Protein AF-A0A2D7JSC1-F1 (afdb_monomer_lite)

Radius of gyration: 19.08 Å; chains: 1; bounding box: 51×21×46 Å

Foldseek 3Di:
DALLVLLVLLLVLVVVVVVLVVVLVVLLVVLLVVLVVCCVPPNNVVSVVSNVVSVVVSVVVCVVVVVVSLVSNQVSCVNNVHDSPDDDDPVVNVVSVVVNVD

Sequence (102 aa):
MTKKDGARRILDAQASLERMKQRAIVAGVVGLILAIAITVLTRWQFGLAAALIFGLLMQFSLERMGTSIRSSQLQGLKALGWKEDTVFDDERLERLNNLLDL

Structure (mmCIF, N/CA/C/O backbone):
data_AF-A0A2D7JSC1-F1
#
_entry.id   AF-A0A2D7JSC1-F1
#
loop_
_atom_site.group_PDB
_atom_site.id
_atom_site.type_symbol
_atom_site.label_atom_id
_atom_site.label_alt_id
_atom_site.label_comp_id
_atom_site.label_asym_id
_atom_site.label_entity_id
_atom_site.label_seq_id
_atom_site.pdbx_PDB_ins_code
_atom_site.Cartn_x
_atom_site.Cartn_y
_atom_site.Cartn_z
_atom_site.occupancy
_atom_site.B_iso_or_equiv
_atom_site.auth_seq_id
_atom_site.auth_comp_id
_atom_site.auth_asym_id
_atom_site.auth_atom_id
_atom_site.pdbx_PDB_model_num
ATOM 1 N N . MET A 1 1 ? -25.597 11.873 18.259 1.00 47.22 1 MET A N 1
ATOM 2 C CA . MET A 1 1 ? -25.011 10.692 17.587 1.00 47.22 1 MET A CA 1
ATOM 3 C C . MET A 1 1 ? -25.514 9.469 18.319 1.00 47.22 1 MET A C 1
ATOM 5 O O . MET A 1 1 ? -25.352 9.414 19.533 1.00 47.22 1 MET A O 1
ATOM 9 N N . THR A 1 2 ? -26.212 8.566 17.636 1.00 62.53 2 THR A N 1
ATOM 10 C CA . THR A 1 2 ? -26.752 7.361 18.282 1.00 62.53 2 THR A CA 1
ATOM 11 C C . THR A 1 2 ? -25.649 6.302 18.372 1.00 62.53 2 THR A C 1
ATOM 13 O O . THR A 1 2 ? -24.713 6.308 17.570 1.00 62.53 2 THR A O 1
ATOM 16 N N . LYS A 1 3 ? -25.744 5.378 19.335 1.00 57.94 3 LYS A N 1
ATOM 17 C CA . LYS A 1 3 ? -24.777 4.274 19.471 1.00 57.94 3 LYS A CA 1
ATOM 18 C C . LYS A 1 3 ? -24.688 3.415 18.194 1.00 57.94 3 LYS A C 1
ATOM 20 O O . LYS A 1 3 ? -23.611 2.907 17.894 1.00 57.94 3 LYS A O 1
ATOM 25 N N . LYS A 1 4 ? -25.772 3.335 17.404 1.00 61.31 4 LYS A N 1
ATOM 26 C CA . LYS A 1 4 ? -25.812 2.636 16.107 1.00 61.31 4 LYS A CA 1
ATOM 27 C C . LYS A 1 4 ? -24.975 3.342 15.027 1.00 61.31 4 LYS A C 1
ATOM 29 O O . LYS A 1 4 ? -24.296 2.671 14.257 1.00 61.31 4 LYS A O 1
ATOM 34 N N . ASP A 1 5 ? -24.929 4.678 15.010 1.00 58.44 5 ASP A N 1
ATOM 35 C CA . ASP A 1 5 ? -24.087 5.435 14.060 1.00 58.44 5 ASP A CA 1
ATOM 36 C C . ASP A 1 5 ? -22.591 5.291 14.365 1.00 58.44 5 ASP A C 1
ATOM 38 O O . ASP A 1 5 ? -21.763 5.237 13.455 1.00 58.44 5 ASP A O 1
ATOM 42 N N . GLY A 1 6 ? -22.237 5.228 15.654 1.00 59.91 6 GLY A N 1
ATOM 43 C CA . GLY A 1 6 ? -20.866 4.961 16.095 1.00 59.91 6 GLY A CA 1
ATOM 44 C C . GLY A 1 6 ? -20.399 3.566 15.679 1.00 59.91 6 GLY A C 1
ATOM 45 O O . GLY A 1 6 ? -19.296 3.423 15.157 1.00 59.91 6 GLY A O 1
ATOM 46 N N . ALA A 1 7 ? -21.273 2.566 15.833 1.00 63.44 7 ALA A N 1
ATOM 47 C CA . ALA A 1 7 ? -21.032 1.191 15.407 1.00 63.44 7 ALA A CA 1
ATOM 48 C C . ALA A 1 7 ? -20.813 1.079 13.888 1.00 63.44 7 ALA A C 1
ATOM 50 O O . ALA A 1 7 ? -19.806 0.526 13.444 1.00 63.44 7 ALA A O 1
ATOM 51 N N . ARG A 1 8 ? -21.687 1.696 13.083 1.00 61.88 8 ARG A N 1
ATOM 52 C CA . ARG A 1 8 ? -21.582 1.678 11.614 1.00 61.88 8 ARG A CA 1
ATOM 53 C C . ARG A 1 8 ? -20.279 2.298 11.116 1.00 61.88 8 ARG A C 1
ATOM 55 O O . ARG A 1 8 ? -19.624 1.735 10.249 1.00 61.88 8 ARG A O 1
ATOM 62 N N . ARG A 1 9 ? -19.850 3.411 11.722 1.00 66.12 9 ARG A N 1
ATOM 63 C CA . ARG A 1 9 ? -18.591 4.089 11.366 1.00 66.12 9 ARG A CA 1
ATOM 64 C C . ARG A 1 9 ? -17.348 3.236 11.594 1.00 66.12 9 ARG A C 1
ATOM 66 O O . ARG A 1 9 ? -16.408 3.326 10.812 1.00 66.12 9 ARG A O 1
ATOM 73 N N . ILE A 1 10 ? -17.317 2.455 12.670 1.00 65.69 10 ILE A N 1
ATOM 74 C CA . ILE A 1 10 ? -16.177 1.583 12.980 1.00 65.69 10 ILE A CA 1
ATOM 75 C C . ILE A 1 10 ? -16.146 0.389 12.024 1.00 65.69 10 ILE A C 1
ATOM 77 O O . ILE A 1 10 ? -15.074 0.050 11.525 1.00 65.69 10 ILE A O 1
ATOM 81 N N . LEU A 1 11 ? -17.307 -0.206 11.734 1.00 65.75 11 LEU A N 1
ATOM 82 C CA . LEU A 1 11 ? -17.443 -1.284 10.751 1.00 65.75 11 LEU A CA 1
ATOM 83 C C . LEU A 1 11 ? -17.032 -0.824 9.345 1.00 65.75 11 LEU A C 1
ATOM 85 O O . LEU A 1 11 ? -16.228 -1.490 8.697 1.00 65.75 11 LEU A O 1
ATOM 89 N N . ASP A 1 12 ? -17.473 0.360 8.915 1.00 69.19 12 ASP A N 1
ATOM 90 C CA . ASP A 1 12 ? -17.045 0.949 7.641 1.00 69.19 12 ASP A CA 1
ATOM 91 C C . ASP A 1 12 ? -15.541 1.267 7.626 1.00 69.19 12 ASP A C 1
ATOM 93 O O . ASP A 1 12 ? -14.871 1.070 6.611 1.00 69.19 12 ASP A O 1
ATOM 97 N N . ALA A 1 13 ? -14.970 1.721 8.748 1.00 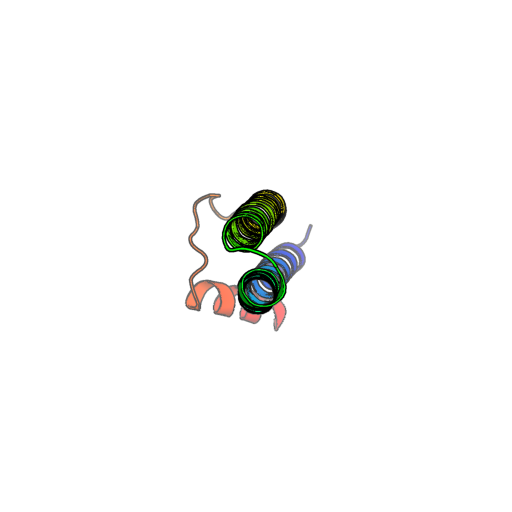67.00 13 ALA A N 1
ATOM 98 C CA . ALA A 1 13 ? -13.532 1.973 8.858 1.00 67.00 13 ALA A CA 1
ATOM 99 C C . ALA A 1 13 ? -12.702 0.677 8.770 1.00 67.00 13 ALA A C 1
ATOM 101 O O . ALA A 1 13 ? -11.649 0.676 8.133 1.00 67.00 13 ALA A O 1
ATOM 102 N N . GLN A 1 14 ? -13.181 -0.422 9.361 1.00 67.19 14 GLN A N 1
ATOM 103 C CA . GLN A 1 14 ? -12.587 -1.762 9.252 1.00 67.19 14 GLN A CA 1
ATOM 104 C C . GLN A 1 14 ? -12.680 -2.317 7.824 1.00 67.19 14 GLN A C 1
ATOM 106 O O . GLN A 1 14 ? -11.669 -2.705 7.243 1.00 67.19 14 GLN A O 1
ATOM 111 N N . ALA A 1 15 ? -13.858 -2.255 7.200 1.00 66.81 15 ALA A N 1
ATOM 112 C CA . ALA A 1 15 ? -14.029 -2.680 5.811 1.00 66.81 15 ALA A CA 1
ATOM 113 C C . ALA A 1 15 ? -13.173 -1.841 4.840 1.00 66.81 15 ALA A C 1
ATOM 115 O O . ALA A 1 15 ? -12.637 -2.351 3.851 1.00 66.81 15 ALA A O 1
ATOM 116 N N . SER A 1 16 ? -13.003 -0.546 5.128 1.00 61.72 16 SER A N 1
ATOM 117 C CA . SER A 1 16 ? -12.111 0.344 4.381 1.00 61.72 16 SER A CA 1
ATOM 118 C C . SER A 1 16 ? -10.637 -0.041 4.554 1.00 61.72 16 SER A C 1
ATOM 120 O O . SER A 1 16 ? -9.915 -0.086 3.557 1.00 61.72 16 SER A O 1
ATOM 122 N N . LEU A 1 17 ? -10.201 -0.403 5.772 1.00 66.06 17 LEU A N 1
ATOM 123 C CA . LEU A 1 17 ? -8.851 -0.921 6.050 1.00 66.06 17 LEU A CA 1
ATOM 124 C C . LEU A 1 17 ? -8.535 -2.179 5.246 1.00 66.06 17 LEU A C 1
ATOM 126 O O . LEU A 1 17 ? -7.450 -2.286 4.674 1.00 66.06 17 LEU A O 1
ATOM 130 N N . GLU A 1 18 ? -9.463 -3.130 5.212 1.00 68.75 18 GLU A N 1
ATOM 131 C CA . GLU A 1 18 ? -9.253 -4.414 4.550 1.00 68.75 18 GLU A CA 1
ATOM 132 C C . GLU A 1 18 ? -9.142 -4.250 3.029 1.00 68.75 18 GLU A C 1
ATOM 134 O O . GLU A 1 18 ? -8.164 -4.693 2.418 1.00 68.75 18 GLU A O 1
ATOM 139 N N . ARG A 1 19 ? -10.056 -3.477 2.423 1.00 71.38 19 ARG A N 1
ATOM 140 C CA . ARG A 1 19 ? -9.968 -3.100 1.001 1.00 71.38 19 ARG A CA 1
ATOM 141 C C . ARG A 1 19 ? -8.683 -2.336 0.693 1.00 71.38 19 ARG A C 1
ATOM 143 O O . ARG A 1 19 ? -8.114 -2.493 -0.388 1.00 71.38 19 ARG A O 1
ATOM 150 N N . MET A 1 20 ? -8.212 -1.511 1.626 1.00 69.00 20 MET A N 1
ATOM 151 C CA . MET A 1 20 ? -6.947 -0.797 1.490 1.00 69.00 20 MET A CA 1
ATOM 152 C C . MET A 1 20 ? -5.746 -1.731 1.502 1.00 69.00 20 MET A C 1
ATOM 154 O O . MET A 1 20 ? -4.902 -1.609 0.621 1.00 69.00 20 MET A O 1
ATOM 158 N N . LYS A 1 21 ? -5.666 -2.659 2.464 1.00 70.94 21 LYS A N 1
ATOM 159 C CA . LYS A 1 21 ? -4.588 -3.656 2.525 1.00 70.94 21 LYS A CA 1
ATOM 160 C C . LYS A 1 21 ? -4.539 -4.459 1.232 1.00 70.94 21 LYS A C 1
ATOM 162 O O . LYS A 1 21 ? -3.467 -4.625 0.661 1.00 70.94 21 LYS A O 1
ATOM 167 N N . GLN A 1 22 ? -5.697 -4.871 0.721 1.00 74.81 22 GLN A N 1
ATOM 168 C CA . GLN A 1 22 ? -5.782 -5.600 -0.538 1.00 74.81 22 GLN A CA 1
ATOM 169 C C . GLN A 1 22 ? -5.293 -4.755 -1.726 1.00 74.81 22 GLN A C 1
ATOM 171 O O . GLN A 1 22 ? -4.462 -5.215 -2.506 1.00 74.81 22 GLN A O 1
ATOM 176 N N . ARG A 1 23 ? -5.720 -3.488 -1.836 1.00 78.38 23 ARG A N 1
ATOM 177 C CA . ARG A 1 23 ? -5.222 -2.557 -2.869 1.00 78.38 23 ARG A CA 1
ATOM 178 C C . ARG A 1 23 ? -3.729 -2.269 -2.739 1.00 78.38 23 ARG A C 1
ATOM 180 O O . ARG A 1 23 ? -3.055 -2.159 -3.756 1.00 78.38 23 ARG A O 1
ATOM 187 N N . ALA A 1 24 ? -3.215 -2.169 -1.518 1.00 78.75 24 ALA A N 1
ATOM 188 C CA . ALA A 1 24 ? -1.799 -1.975 -1.251 1.00 78.75 24 ALA A CA 1
ATOM 189 C C . ALA A 1 24 ? -0.986 -3.191 -1.712 1.00 78.75 24 ALA A C 1
ATOM 191 O O . ALA A 1 24 ? 0.009 -3.019 -2.405 1.00 78.75 24 ALA A O 1
ATOM 192 N N . ILE A 1 25 ? -1.444 -4.413 -1.422 1.00 80.75 25 ILE A N 1
ATOM 193 C CA . ILE A 1 25 ? -0.813 -5.646 -1.915 1.00 80.75 25 ILE A CA 1
ATOM 194 C C . ILE A 1 25 ? -0.791 -5.658 -3.448 1.00 80.75 25 ILE A C 1
ATOM 196 O O . ILE A 1 25 ? 0.264 -5.871 -4.041 1.00 80.75 25 ILE A O 1
ATOM 200 N N . VAL A 1 26 ? -1.924 -5.362 -4.095 1.00 85.44 26 VAL A N 1
ATOM 201 C CA . VAL A 1 26 ? -2.005 -5.290 -5.564 1.00 85.44 26 VAL A CA 1
ATOM 202 C C . VAL A 1 26 ? -1.043 -4.236 -6.121 1.00 85.44 26 VAL A C 1
ATOM 204 O O . VAL A 1 26 ? -0.293 -4.524 -7.051 1.00 85.44 26 VAL A O 1
ATOM 207 N N . ALA A 1 27 ? -1.011 -3.036 -5.537 1.00 82.94 27 ALA A N 1
ATOM 208 C CA . ALA A 1 27 ? -0.106 -1.968 -5.952 1.00 82.94 27 ALA A CA 1
ATOM 209 C C . ALA A 1 27 ? 1.372 -2.347 -5.763 1.00 82.94 27 ALA A C 1
ATOM 211 O O . ALA A 1 27 ? 2.186 -2.059 -6.637 1.00 82.94 27 ALA A O 1
ATOM 212 N N . GLY A 1 28 ? 1.711 -3.038 -4.672 1.00 86.25 28 GLY A N 1
ATOM 213 C CA . GLY A 1 28 ? 3.059 -3.544 -4.415 1.00 86.25 28 GLY A CA 1
ATOM 214 C C . GLY A 1 28 ? 3.497 -4.584 -5.447 1.00 86.25 28 GLY A C 1
ATOM 215 O O . GLY A 1 28 ? 4.597 -4.486 -5.986 1.00 86.25 28 GLY A O 1
ATOM 216 N N . VAL A 1 29 ? 2.618 -5.533 -5.792 1.00 90.25 29 VAL A N 1
ATOM 217 C CA . VAL A 1 29 ? 2.887 -6.541 -6.833 1.00 90.25 29 VAL A CA 1
ATOM 218 C C . VAL A 1 29 ? 3.095 -5.877 -8.195 1.00 90.25 29 VAL A C 1
ATOM 220 O O . VAL A 1 29 ? 4.073 -6.171 -8.878 1.00 90.25 29 VAL A O 1
ATOM 223 N N . VAL A 1 30 ? 2.222 -4.943 -8.580 1.00 89.81 30 VAL A N 1
ATOM 224 C CA . VAL A 1 30 ? 2.348 -4.212 -9.852 1.00 89.81 30 VAL A CA 1
ATOM 225 C C . VAL A 1 30 ? 3.624 -3.367 -9.883 1.00 89.81 30 VAL A C 1
ATOM 227 O O . VAL A 1 30 ? 4.344 -3.389 -10.880 1.00 89.81 30 VAL A O 1
ATOM 230 N N . GLY A 1 31 ? 3.946 -2.668 -8.792 1.00 89.00 31 GLY A N 1
ATOM 231 C CA . GLY A 1 31 ? 5.174 -1.881 -8.668 1.00 89.00 31 GLY A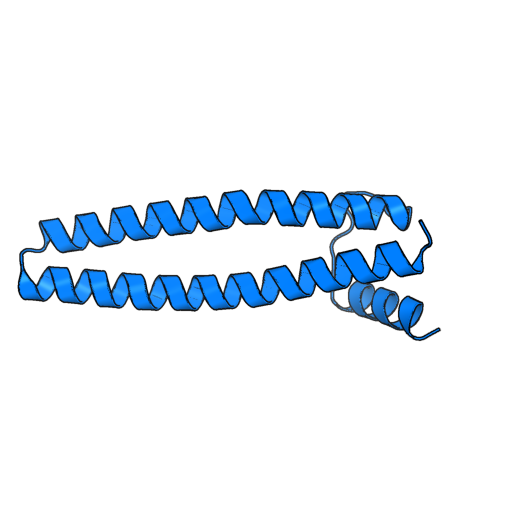 CA 1
ATOM 232 C C . GLY A 1 31 ? 6.435 -2.737 -8.804 1.00 89.00 31 GLY A C 1
ATOM 233 O O . GLY A 1 31 ? 7.371 -2.343 -9.497 1.00 89.00 31 GLY A O 1
ATOM 234 N N . LEU A 1 32 ? 6.436 -3.942 -8.225 1.00 90.31 32 LEU A N 1
ATOM 235 C CA . LEU A 1 32 ? 7.539 -4.893 -8.361 1.00 90.31 32 LEU A CA 1
ATOM 236 C C . LEU A 1 32 ? 7.688 -5.389 -9.806 1.00 90.31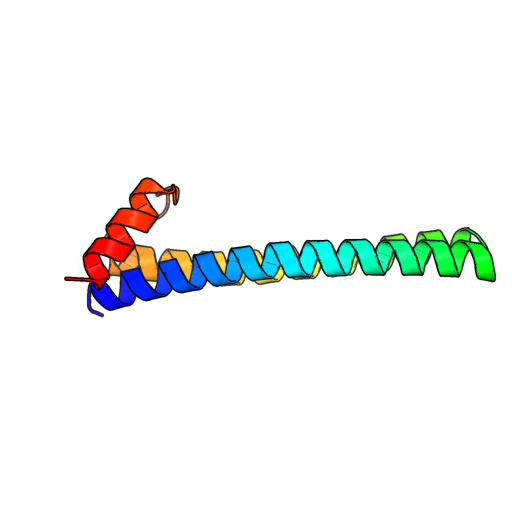 32 LEU A C 1
ATOM 238 O O . LEU A 1 32 ? 8.797 -5.393 -10.336 1.00 90.31 32 LEU A O 1
ATOM 242 N N . ILE A 1 33 ? 6.583 -5.757 -10.462 1.00 93.25 33 ILE A N 1
ATOM 243 C CA . ILE A 1 33 ? 6.591 -6.184 -11.870 1.00 93.25 33 ILE A CA 1
ATOM 244 C C . ILE A 1 33 ? 7.142 -5.068 -12.764 1.00 93.25 33 ILE A C 1
ATOM 246 O O . ILE A 1 33 ? 7.992 -5.328 -13.614 1.00 93.25 33 ILE A O 1
ATOM 250 N N . LEU A 1 34 ? 6.712 -3.822 -12.548 1.00 90.06 34 LEU A N 1
ATOM 251 C CA . LEU A 1 34 ? 7.215 -2.667 -13.291 1.00 90.06 34 LEU A CA 1
ATOM 252 C C . LEU A 1 34 ? 8.704 -2.420 -13.031 1.00 90.06 34 LEU A C 1
ATOM 254 O O . LEU A 1 34 ? 9.450 -2.189 -13.979 1.00 90.06 34 LEU A O 1
ATOM 258 N N . ALA A 1 35 ? 9.165 -2.516 -11.783 1.00 89.31 35 ALA A N 1
ATOM 259 C CA . ALA A 1 35 ? 10.581 -2.364 -11.457 1.00 89.31 35 ALA A CA 1
ATOM 260 C C . ALA A 1 35 ? 11.445 -3.440 -12.136 1.00 89.31 35 ALA A C 1
ATOM 262 O O . ALA A 1 35 ? 12.509 -3.132 -12.682 1.00 89.31 35 ALA A O 1
ATOM 263 N N . ILE A 1 36 ? 10.970 -4.689 -12.170 1.00 89.69 36 ILE A N 1
ATOM 264 C CA . ILE A 1 36 ? 11.631 -5.788 -12.886 1.00 89.69 36 ILE A CA 1
ATOM 265 C C . ILE A 1 36 ? 11.633 -5.515 -14.394 1.00 89.69 36 ILE A C 1
ATOM 267 O O . ILE A 1 36 ? 12.683 -5.609 -15.025 1.00 89.69 36 ILE A O 1
ATOM 271 N N . ALA A 1 37 ? 10.501 -5.109 -14.972 1.00 91.75 37 ALA A N 1
ATOM 272 C CA . ALA A 1 37 ? 10.413 -4.779 -16.393 1.00 91.75 37 ALA A CA 1
ATOM 273 C C . ALA A 1 37 ? 11.390 -3.655 -16.780 1.00 91.75 37 ALA A C 1
ATOM 275 O O . ALA A 1 37 ? 12.124 -3.785 -17.756 1.00 91.75 37 ALA A O 1
ATOM 276 N N . ILE A 1 38 ? 11.475 -2.588 -15.978 1.00 90.12 38 ILE A N 1
ATOM 277 C CA . ILE A 1 38 ? 12.422 -1.484 -16.191 1.00 90.12 38 ILE A CA 1
ATOM 278 C C . ILE A 1 38 ? 13.867 -1.985 -16.082 1.00 90.12 38 ILE A C 1
ATOM 280 O O . ILE A 1 38 ? 14.692 -1.640 -16.928 1.00 90.12 38 ILE A O 1
ATOM 284 N N . THR A 1 39 ? 14.171 -2.826 -15.087 1.00 91.62 39 THR A N 1
ATOM 285 C CA . THR A 1 39 ? 15.495 -3.449 -14.907 1.00 91.62 39 THR A CA 1
ATOM 286 C C . THR A 1 39 ? 15.925 -4.212 -16.158 1.00 91.62 39 THR A C 1
ATOM 288 O O . THR A 1 39 ? 17.062 -4.055 -16.598 1.00 91.62 39 THR A O 1
ATOM 291 N N . VAL A 1 40 ? 15.014 -5.006 -16.733 1.00 90.44 40 VAL A N 1
ATOM 292 C CA . VAL A 1 40 ? 15.267 -5.833 -17.922 1.00 90.44 40 VAL A CA 1
ATOM 293 C C . VAL A 1 40 ? 15.395 -4.986 -19.193 1.00 90.44 40 VAL A C 1
ATOM 295 O O . VAL A 1 40 ? 16.262 -5.267 -20.014 1.00 90.44 40 VAL A O 1
ATOM 298 N N . LEU A 1 41 ? 14.560 -3.954 -19.370 1.00 91.88 41 LEU A N 1
ATOM 299 C CA . LEU A 1 41 ? 14.533 -3.145 -20.598 1.00 91.88 41 LEU A CA 1
ATOM 300 C C . LEU A 1 41 ? 15.606 -2.049 -20.658 1.00 91.88 41 LEU A C 1
ATOM 302 O O . LEU A 1 41 ? 15.938 -1.586 -21.747 1.00 91.88 41 LEU A O 1
ATOM 306 N N . THR A 1 42 ? 16.103 -1.578 -19.513 1.00 88.38 42 THR A N 1
ATOM 307 C CA . THR A 1 42 ? 17.030 -0.437 -19.454 1.00 88.38 42 THR A CA 1
ATOM 308 C C . THR A 1 42 ? 18.355 -0.822 -18.795 1.00 88.38 42 THR A C 1
ATOM 310 O O . THR A 1 42 ? 19.203 -1.465 -19.407 1.00 88.38 42 THR A O 1
ATOM 313 N N . ARG A 1 43 ? 18.564 -0.409 -17.544 1.00 88.31 43 ARG A N 1
ATOM 314 C CA . ARG A 1 43 ? 19.704 -0.754 -16.693 1.00 88.31 43 ARG A CA 1
ATOM 315 C C . ARG A 1 43 ? 19.204 -0.968 -15.273 1.00 88.31 43 ARG A C 1
ATOM 317 O O . ARG A 1 43 ? 18.243 -0.333 -14.839 1.00 88.31 43 ARG A O 1
ATOM 324 N N . TRP A 1 44 ? 19.935 -1.773 -14.509 1.00 87.00 44 TRP A N 1
ATOM 325 C CA . TRP A 1 44 ? 19.599 -2.086 -13.117 1.00 87.00 44 TRP A CA 1
ATOM 326 C C . TRP A 1 44 ? 19.447 -0.850 -12.212 1.00 87.00 44 TRP A C 1
ATOM 328 O O . TRP A 1 44 ? 18.622 -0.854 -11.305 1.00 87.00 44 TRP A O 1
ATOM 338 N N . GLN A 1 45 ? 20.170 0.235 -12.506 1.00 91.75 45 GLN A N 1
ATOM 339 C CA . GLN A 1 45 ? 20.080 1.513 -11.787 1.00 91.75 45 GLN A CA 1
ATOM 340 C C . GLN A 1 45 ? 18.673 2.129 -11.863 1.00 91.75 45 GLN A C 1
ATOM 342 O O . GLN A 1 45 ? 18.160 2.620 -10.860 1.00 91.75 45 GLN A O 1
ATOM 347 N N . PHE A 1 46 ? 18.029 2.072 -13.033 1.00 87.56 46 PHE A N 1
ATOM 348 C CA . PHE A 1 46 ? 16.680 2.613 -13.228 1.00 87.56 46 PHE A CA 1
ATOM 349 C C . PHE A 1 46 ? 15.614 1.727 -12.589 1.00 87.56 46 PHE A C 1
ATOM 351 O O . PHE A 1 46 ? 14.650 2.238 -12.026 1.00 87.56 46 PHE A O 1
ATOM 358 N N . GLY A 1 47 ? 15.812 0.408 -12.617 1.00 86.94 47 GLY A N 1
ATOM 359 C CA . GLY A 1 47 ? 14.954 -0.539 -11.912 1.00 86.94 47 GLY A CA 1
ATOM 360 C C . GLY A 1 47 ? 14.985 -0.353 -10.397 1.00 86.94 47 GLY A C 1
ATOM 361 O O . GLY A 1 47 ? 13.935 -0.297 -9.757 1.00 86.94 47 GLY A O 1
ATOM 362 N N . LEU A 1 48 ? 16.183 -0.167 -9.834 1.00 89.56 48 LEU A N 1
ATOM 363 C CA . LEU A 1 48 ? 16.360 0.137 -8.416 1.00 89.56 48 LEU A CA 1
ATOM 364 C C . LEU A 1 48 ? 15.731 1.486 -8.044 1.00 89.56 48 LEU A C 1
ATOM 366 O O . LEU A 1 48 ? 15.016 1.572 -7.049 1.00 89.56 48 LEU A O 1
ATOM 370 N N . ALA A 1 49 ? 15.944 2.526 -8.857 1.00 91.12 49 ALA A N 1
ATOM 371 C CA . ALA A 1 49 ? 15.323 3.831 -8.642 1.00 91.12 49 ALA A CA 1
ATOM 372 C C . ALA A 1 49 ? 13.788 3.747 -8.677 1.00 91.12 49 ALA A C 1
ATOM 374 O O . ALA A 1 49 ? 13.122 4.303 -7.805 1.00 91.12 49 ALA A O 1
ATOM 375 N N . ALA A 1 50 ? 13.223 3.007 -9.636 1.00 89.00 50 ALA A N 1
ATOM 376 C CA . ALA A 1 50 ? 11.785 2.782 -9.724 1.00 89.00 50 ALA A CA 1
ATOM 377 C C . ALA A 1 50 ? 11.255 2.044 -8.487 1.00 89.00 50 ALA A C 1
ATOM 379 O O . ALA A 1 50 ? 10.283 2.498 -7.888 1.00 89.00 50 ALA A O 1
ATOM 380 N N . ALA A 1 51 ? 11.915 0.965 -8.057 1.00 88.69 51 ALA A N 1
ATOM 381 C CA . ALA A 1 51 ? 11.530 0.223 -6.858 1.00 88.69 51 ALA A CA 1
ATOM 382 C C . ALA A 1 51 ?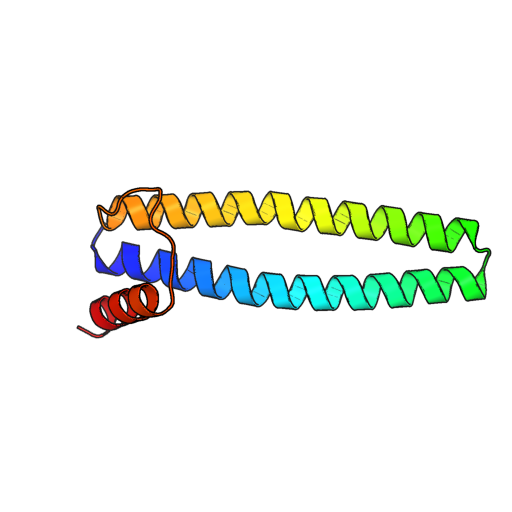 11.535 1.111 -5.602 1.00 88.69 51 ALA A C 1
ATOM 384 O O . ALA A 1 51 ? 10.583 1.079 -4.823 1.00 88.69 51 ALA A O 1
ATOM 385 N N . LEU A 1 52 ? 12.569 1.943 -5.433 1.00 90.75 52 LEU A N 1
ATOM 386 C CA . LEU A 1 52 ? 12.678 2.871 -4.306 1.00 90.75 52 LEU A CA 1
ATOM 387 C C . LEU A 1 52 ? 11.571 3.929 -4.326 1.00 90.75 52 LEU A C 1
ATOM 389 O O . LEU A 1 52 ? 10.932 4.157 -3.302 1.00 90.75 52 LEU A O 1
ATOM 393 N N . ILE A 1 53 ? 11.302 4.545 -5.480 1.00 91.00 53 ILE A N 1
ATOM 394 C CA . ILE A 1 53 ? 10.250 5.562 -5.612 1.00 91.00 53 ILE A CA 1
ATOM 395 C C . ILE A 1 53 ? 8.868 4.947 -5.365 1.00 91.00 53 ILE A C 1
ATOM 397 O O . ILE A 1 53 ? 8.084 5.498 -4.593 1.00 91.00 53 ILE A O 1
ATOM 401 N N . PHE A 1 54 ? 8.568 3.795 -5.972 1.00 88.69 54 PHE A N 1
ATOM 402 C CA . PHE A 1 54 ? 7.296 3.101 -5.759 1.00 88.69 54 PHE A CA 1
ATOM 403 C C . PHE A 1 54 ? 7.116 2.675 -4.302 1.00 88.69 54 PHE A C 1
ATOM 405 O O . PHE A 1 54 ? 6.042 2.886 -3.739 1.00 88.69 54 PHE A O 1
ATOM 412 N N . GLY A 1 55 ? 8.164 2.133 -3.675 1.00 87.94 55 GLY A N 1
ATOM 413 C CA . GLY A 1 55 ? 8.150 1.776 -2.259 1.00 87.94 55 GLY A CA 1
ATOM 414 C C . GLY A 1 55 ? 7.866 2.983 -1.365 1.00 87.94 55 GLY A C 1
ATOM 415 O O . GLY A 1 55 ? 7.003 2.910 -0.493 1.00 87.94 55 GLY A O 1
ATOM 416 N N . LEU A 1 56 ? 8.514 4.120 -1.633 1.00 89.38 56 LEU A N 1
ATOM 417 C CA . LEU A 1 56 ? 8.320 5.351 -0.867 1.00 89.38 56 LEU A CA 1
ATOM 418 C C . LEU A 1 56 ? 6.890 5.895 -1.004 1.00 89.38 56 LEU A C 1
ATOM 420 O O . LEU A 1 56 ? 6.258 6.255 -0.011 1.00 89.38 56 LEU A O 1
ATOM 424 N N . LEU A 1 57 ? 6.352 5.918 -2.227 1.00 86.62 57 LEU A N 1
ATOM 425 C CA . LEU A 1 57 ? 4.974 6.348 -2.487 1.00 86.62 57 LEU A CA 1
ATOM 426 C C . LEU A 1 57 ? 3.956 5.428 -1.806 1.00 86.62 57 LEU A C 1
ATOM 428 O O . LEU A 1 57 ? 2.957 5.900 -1.260 1.00 86.62 57 LEU A O 1
ATOM 432 N N . MET A 1 58 ? 4.221 4.123 -1.807 1.00 83.19 58 MET A N 1
ATOM 433 C CA . MET A 1 58 ? 3.385 3.138 -1.134 1.00 83.19 58 MET A CA 1
ATOM 434 C C . MET A 1 58 ? 3.408 3.330 0.384 1.00 83.19 58 MET A C 1
ATOM 436 O O . MET A 1 58 ? 2.341 3.384 0.997 1.00 83.19 58 MET A O 1
ATOM 440 N N . GLN A 1 59 ? 4.590 3.506 0.982 1.00 82.44 59 GLN A N 1
ATOM 441 C CA . GLN A 1 59 ? 4.733 3.793 2.409 1.00 82.44 59 GLN A CA 1
ATOM 442 C C . GLN A 1 59 ? 3.985 5.074 2.794 1.00 82.44 59 GLN A C 1
ATOM 444 O O . GLN A 1 59 ? 3.163 5.054 3.708 1.00 82.44 59 GLN A O 1
ATOM 449 N N . PHE A 1 60 ? 4.189 6.159 2.046 1.00 81.69 60 PHE A N 1
ATOM 450 C CA . PHE A 1 60 ? 3.500 7.426 2.278 1.00 81.69 60 PHE A CA 1
ATOM 451 C C . PHE A 1 60 ? 1.973 7.289 2.183 1.00 81.69 60 PHE A C 1
ATOM 453 O O . PHE A 1 60 ? 1.242 7.823 3.019 1.00 81.69 60 PHE A O 1
ATOM 460 N N . SER A 1 61 ? 1.468 6.554 1.187 1.00 79.94 61 SER A N 1
ATOM 461 C CA . SER A 1 61 ? 0.030 6.310 1.043 1.00 79.94 61 SER A CA 1
ATOM 462 C C . SER A 1 61 ? -0.531 5.516 2.222 1.00 79.94 61 SER A C 1
ATOM 464 O O . SER A 1 61 ? -1.610 5.845 2.717 1.00 79.94 61 SER A O 1
ATOM 466 N N . LEU A 1 62 ? 0.190 4.487 2.678 1.00 75.94 62 LEU A N 1
ATOM 467 C CA . LEU A 1 62 ? -0.210 3.657 3.814 1.00 75.94 62 LEU A CA 1
ATOM 468 C C . LEU A 1 62 ? -0.223 4.453 5.119 1.00 75.94 62 LEU A C 1
ATOM 470 O O . LEU A 1 62 ? -1.211 4.392 5.849 1.00 75.94 62 LEU A O 1
ATOM 474 N N . GLU A 1 63 ? 0.819 5.240 5.383 1.00 77.06 63 GLU A N 1
ATOM 475 C CA . GLU A 1 63 ? 0.891 6.102 6.564 1.00 77.06 63 GLU A CA 1
ATOM 476 C C . GLU A 1 63 ? -0.235 7.136 6.551 1.00 77.06 63 GLU A C 1
ATOM 478 O O . GLU A 1 63 ? -1.022 7.204 7.494 1.00 77.06 63 GLU A O 1
ATOM 483 N N . ARG A 1 64 ? -0.395 7.885 5.453 1.00 74.50 64 ARG A N 1
ATOM 484 C CA . ARG A 1 64 ? -1.400 8.953 5.354 1.00 74.50 64 ARG A CA 1
ATOM 485 C C . ARG A 1 64 ? -2.825 8.432 5.529 1.00 74.50 64 ARG A C 1
ATOM 487 O O . ARG A 1 64 ? -3.657 9.079 6.168 1.00 74.50 64 ARG A O 1
ATOM 494 N N . MET A 1 65 ? -3.122 7.276 4.952 1.00 65.38 65 MET A N 1
ATOM 495 C CA . MET A 1 65 ? -4.443 6.674 5.069 1.00 65.38 65 MET A CA 1
ATOM 496 C C . MET A 1 65 ? -4.663 6.015 6.438 1.00 65.38 65 MET A C 1
ATOM 498 O O . MET A 1 65 ? -5.757 6.134 6.990 1.00 65.38 65 MET A O 1
ATOM 502 N N . GLY A 1 66 ? -3.631 5.409 7.035 1.00 68.12 66 GLY A N 1
ATOM 503 C CA . GLY A 1 66 ? -3.680 4.886 8.402 1.00 68.12 66 GLY A CA 1
ATOM 504 C C . GLY A 1 66 ? -4.075 5.962 9.416 1.00 68.12 66 GLY A C 1
ATOM 505 O O . GLY A 1 66 ? -4.939 5.733 10.263 1.00 68.12 66 GLY A O 1
ATOM 506 N N . THR A 1 67 ? -3.546 7.178 9.270 1.00 66.75 67 THR A N 1
ATOM 507 C CA . THR A 1 67 ? -3.908 8.323 10.120 1.00 66.75 67 THR A CA 1
ATOM 508 C C . THR A 1 67 ? -5.376 8.739 9.954 1.00 66.75 67 THR A C 1
ATOM 510 O O . THR A 1 67 ? -6.048 9.066 10.935 1.00 66.75 67 THR A O 1
ATOM 513 N N . SER A 1 68 ? -5.914 8.683 8.729 1.00 59.59 68 SER A N 1
ATOM 514 C CA . SER A 1 68 ? -7.322 9.006 8.435 1.00 59.59 68 SER A CA 1
ATOM 515 C C . SER A 1 68 ? -8.294 7.982 9.031 1.00 59.59 68 SER A C 1
ATOM 517 O O . SER A 1 68 ? -9.318 8.342 9.623 1.00 59.59 68 SER A O 1
ATOM 519 N N . ILE A 1 69 ? -7.946 6.702 8.938 1.00 62.66 69 ILE A N 1
ATOM 520 C CA . ILE A 1 69 ? -8.746 5.611 9.489 1.00 62.66 69 ILE A CA 1
ATOM 521 C C . ILE A 1 69 ? -8.706 5.647 11.015 1.00 62.66 69 ILE A C 1
ATOM 523 O O . ILE A 1 69 ? -9.754 5.535 11.646 1.00 62.66 69 ILE A O 1
ATOM 527 N N . ARG A 1 70 ? -7.536 5.884 11.618 1.00 64.62 70 ARG A N 1
ATOM 528 C CA . ARG A 1 70 ? -7.402 6.014 13.075 1.00 64.62 70 ARG A CA 1
ATOM 529 C C . ARG A 1 70 ? -8.258 7.153 13.626 1.00 64.62 70 ARG A C 1
ATOM 531 O O . ARG A 1 70 ? -8.935 6.979 14.634 1.00 64.62 70 ARG A O 1
ATOM 538 N N . SER A 1 71 ? -8.293 8.289 12.928 1.00 62.94 71 SER A N 1
ATOM 539 C CA . SER A 1 71 ? -9.182 9.412 13.260 1.00 62.94 71 SER A CA 1
ATOM 540 C C . SER A 1 71 ? -10.668 9.027 13.182 1.00 62.94 71 SER A C 1
ATOM 542 O O . SER A 1 71 ? -11.459 9.395 14.053 1.00 62.94 71 SER A O 1
ATOM 544 N N . SER A 1 72 ? -11.049 8.233 12.179 1.00 59.34 72 SER A N 1
ATOM 545 C CA . SER A 1 72 ? -12.425 7.745 12.015 1.00 59.34 72 SER A CA 1
ATOM 546 C C . SER A 1 72 ? -12.817 6.726 13.095 1.00 59.34 72 SER A C 1
ATOM 548 O O . SER A 1 72 ? -13.920 6.798 13.639 1.00 59.34 72 SER A O 1
ATOM 550 N N . GLN A 1 73 ? -11.900 5.826 13.466 1.00 63.91 73 GLN A N 1
ATOM 551 C CA . GLN A 1 73 ? -12.081 4.864 14.556 1.00 63.91 73 GLN A CA 1
ATOM 552 C C . GLN A 1 73 ? -12.213 5.560 15.913 1.00 63.91 73 GLN A C 1
ATOM 554 O O . GLN A 1 73 ? -13.143 5.250 16.651 1.00 63.91 73 GLN A O 1
ATOM 559 N N . LEU A 1 74 ? -11.358 6.545 16.215 1.00 65.19 74 LEU A N 1
ATOM 560 C CA . LEU A 1 74 ? -11.430 7.347 17.446 1.00 65.19 74 LEU A CA 1
ATOM 561 C C . LEU A 1 74 ? -12.772 8.079 17.584 1.00 65.19 74 LEU A C 1
ATOM 563 O O . LEU A 1 74 ? -13.359 8.111 18.665 1.00 65.19 74 LEU A O 1
ATOM 567 N N . GLN A 1 75 ? -13.309 8.622 16.488 1.00 63.06 75 GLN A N 1
ATOM 568 C CA . GLN A 1 75 ? -14.635 9.248 16.495 1.00 63.06 75 GLN A CA 1
ATOM 569 C C . GLN A 1 75 ? -15.766 8.240 16.740 1.00 63.06 75 GLN A C 1
ATOM 571 O O . GLN A 1 75 ? -16.715 8.554 17.462 1.00 63.06 75 GLN A O 1
ATOM 576 N N . GLY A 1 76 ? -15.672 7.033 16.174 1.00 59.59 76 GLY A N 1
ATOM 577 C CA . GLY A 1 76 ? -16.619 5.949 16.444 1.00 59.59 76 GLY A CA 1
ATOM 578 C C . GLY A 1 76 ? -16.561 5.472 17.899 1.00 59.59 76 GLY A C 1
ATOM 579 O O . GLY A 1 76 ? -17.592 5.360 18.559 1.00 59.59 76 GLY A O 1
ATOM 580 N N . LEU A 1 77 ? -15.348 5.287 18.424 1.00 65.81 77 LEU A N 1
ATOM 581 C CA . LEU A 1 77 ? -15.046 4.933 19.814 1.00 65.81 77 LEU A CA 1
ATOM 582 C C . LEU A 1 77 ? -15.647 5.924 20.807 1.00 65.81 77 LEU A C 1
ATOM 584 O O . LEU A 1 77 ? -16.364 5.538 21.733 1.00 65.81 77 LEU A O 1
ATOM 588 N N . LYS A 1 78 ? -15.434 7.216 20.549 1.00 64.75 78 LYS A N 1
ATOM 589 C CA . LYS A 1 78 ? -15.988 8.312 21.344 1.00 64.75 78 LYS A CA 1
ATOM 590 C C . LYS A 1 78 ? -17.519 8.333 21.316 1.00 64.75 78 LYS A C 1
ATOM 592 O O . LYS A 1 78 ? -18.138 8.613 22.337 1.00 64.75 78 LYS A O 1
ATOM 597 N N . ALA A 1 79 ? -18.136 7.994 20.182 1.00 61.19 79 ALA A N 1
ATOM 598 C CA . ALA A 1 79 ? -19.593 7.898 20.060 1.00 61.19 79 ALA A CA 1
ATOM 599 C C . ALA A 1 79 ? -20.190 6.674 20.787 1.00 61.19 79 ALA A C 1
ATOM 601 O O . ALA A 1 79 ? -21.332 6.727 21.243 1.00 61.19 79 ALA A O 1
ATOM 602 N N . LEU A 1 80 ? -19.425 5.587 20.919 1.00 64.38 80 LEU A N 1
ATOM 603 C CA . LEU A 1 80 ? -19.803 4.372 21.654 1.00 64.38 80 LEU A CA 1
ATOM 604 C C . LEU A 1 80 ? -19.482 4.441 23.157 1.00 64.38 80 LEU A C 1
ATOM 606 O O . LEU A 1 80 ? -19.956 3.600 23.922 1.00 64.38 80 LEU A O 1
ATOM 610 N N . GLY A 1 81 ? -18.715 5.446 23.593 1.00 63.72 81 GLY A N 1
ATOM 611 C CA . GLY A 1 81 ? -18.243 5.578 24.974 1.00 63.72 81 GLY A CA 1
ATOM 612 C C . GLY A 1 81 ? -17.170 4.549 25.345 1.00 63.72 81 GLY A C 1
ATOM 613 O O . GLY A 1 81 ? -16.988 4.243 26.522 1.00 63.72 81 GLY A O 1
ATOM 614 N N . TRP A 1 82 ? -16.494 3.973 24.352 1.00 66.75 82 TRP A N 1
ATOM 615 C CA . TRP A 1 82 ? -15.426 2.996 24.550 1.00 66.75 82 TRP A CA 1
ATOM 616 C C . TRP A 1 82 ? -14.072 3.703 24.689 1.00 66.75 82 TRP A C 1
ATOM 618 O O . TRP A 1 82 ? -13.856 4.778 24.129 1.00 66.75 82 TRP A O 1
ATOM 628 N N . LYS A 1 83 ? -13.158 3.115 25.471 1.00 60.62 83 LYS A N 1
ATOM 629 C CA . LYS A 1 83 ? -11.812 3.671 25.690 1.00 60.62 83 LYS A CA 1
ATOM 630 C C . LYS A 1 83 ? -11.020 3.653 24.385 1.00 60.62 83 LYS A C 1
ATOM 632 O O . LYS A 1 83 ? -11.021 2.635 23.705 1.00 60.62 83 LYS A O 1
ATOM 637 N N . GLU A 1 84 ? -10.298 4.733 24.095 1.00 58.22 84 GLU A N 1
ATOM 638 C CA . GLU A 1 84 ? -9.544 4.962 22.846 1.00 58.22 84 GLU A CA 1
ATOM 639 C C . GLU A 1 84 ? -8.516 3.866 22.500 1.00 58.22 84 GLU A C 1
ATOM 641 O O . GLU A 1 84 ? -8.124 3.742 21.344 1.00 58.22 84 GLU A O 1
ATOM 646 N N . ASP A 1 85 ? -8.133 3.047 23.480 1.00 56.84 85 ASP A N 1
ATOM 647 C CA . ASP A 1 85 ? -7.176 1.941 23.356 1.00 56.84 85 ASP A CA 1
ATOM 648 C C . ASP A 1 85 ? -7.850 0.560 23.210 1.00 56.84 85 ASP A C 1
ATOM 650 O O . ASP A 1 85 ? -7.267 -0.488 23.487 1.00 56.84 85 ASP A O 1
ATOM 654 N N . THR A 1 86 ? -9.135 0.522 22.842 1.00 59.47 86 THR A N 1
ATOM 655 C CA . THR A 1 86 ? -9.800 -0.766 22.608 1.00 59.47 86 THR A CA 1
ATOM 656 C C . THR A 1 86 ? -9.328 -1.371 21.294 1.00 59.47 86 THR A C 1
ATOM 658 O O . THR A 1 86 ? -9.611 -0.873 20.209 1.00 59.47 86 THR A O 1
ATOM 661 N N . VAL A 1 87 ? -8.626 -2.496 21.413 1.00 56.72 87 VAL A N 1
ATOM 662 C CA . VAL A 1 87 ? -8.254 -3.351 20.283 1.00 56.72 87 VAL A CA 1
ATOM 663 C C . VAL A 1 87 ? -9.525 -3.856 19.599 1.00 56.72 87 VAL A C 1
ATOM 665 O O . VAL A 1 87 ? -10.410 -4.409 20.255 1.00 56.72 87 VAL A O 1
ATOM 668 N N . PHE A 1 88 ? -9.636 -3.658 18.291 1.00 58.19 88 PHE A N 1
ATOM 669 C CA . PHE A 1 88 ? -10.734 -4.213 17.508 1.00 58.19 88 PHE A CA 1
ATOM 670 C C . PHE A 1 88 ? -10.410 -5.662 17.153 1.00 58.19 88 PHE A C 1
ATOM 672 O O . PHE A 1 88 ? -9.678 -5.916 16.203 1.00 58.19 88 PHE A O 1
ATOM 679 N N . ASP A 1 89 ? -10.924 -6.571 17.973 1.00 58.09 89 ASP A N 1
ATOM 680 C CA . ASP A 1 89 ? -10.866 -8.019 17.777 1.00 58.09 89 ASP A CA 1
ATOM 681 C C . ASP A 1 89 ? -12.183 -8.521 17.160 1.00 58.09 89 ASP A C 1
ATOM 683 O O . ASP A 1 89 ? -13.203 -7.822 17.257 1.00 58.09 89 ASP A O 1
ATOM 687 N N . ASP A 1 90 ? -12.183 -9.708 16.554 1.00 57.16 90 ASP A N 1
ATOM 688 C CA . ASP A 1 90 ? -13.325 -10.24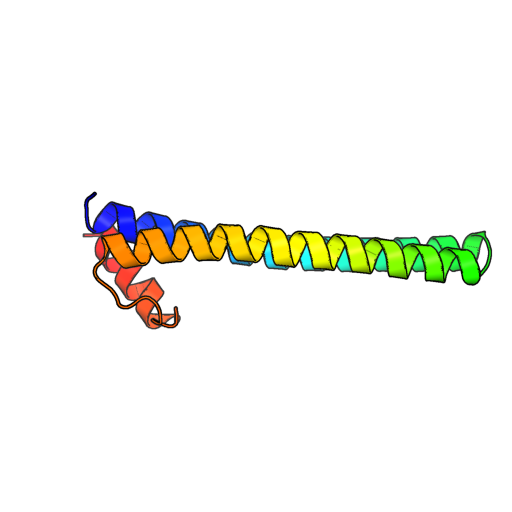2 15.793 1.00 57.16 90 ASP A CA 1
ATOM 689 C C . ASP A 1 90 ? -14.612 -10.302 16.641 1.00 57.16 90 ASP A C 1
ATOM 691 O O . ASP A 1 90 ? -15.670 -9.845 16.204 1.00 57.16 90 ASP A O 1
ATOM 695 N N . GLU A 1 91 ? -14.515 -10.692 17.918 1.00 58.62 91 GLU A N 1
ATOM 696 C CA . GLU A 1 91 ? -15.653 -10.701 18.8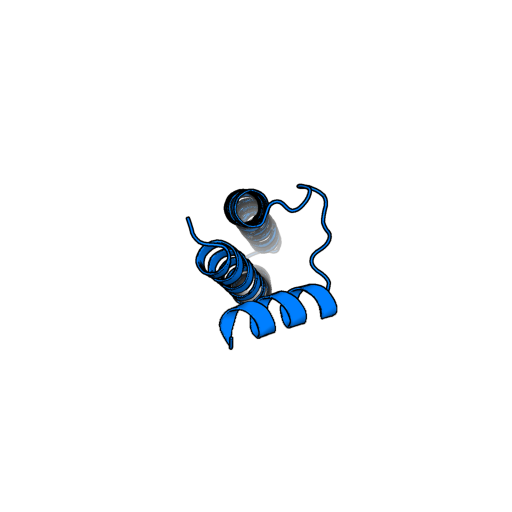58 1.00 58.62 91 GLU A CA 1
ATOM 697 C C . GLU A 1 91 ? -16.283 -9.310 19.076 1.00 58.62 91 GLU A C 1
ATOM 699 O O . GLU A 1 91 ? -17.482 -9.163 19.342 1.00 58.62 91 GLU A O 1
ATOM 704 N N . ARG A 1 92 ? -15.478 -8.243 19.004 1.00 64.12 92 ARG A N 1
ATOM 705 C CA . ARG A 1 92 ? -15.956 -6.866 19.210 1.00 64.12 92 ARG A CA 1
ATOM 706 C C . ARG A 1 92 ? -16.595 -6.303 17.952 1.00 64.12 92 ARG A C 1
ATOM 708 O O . ARG A 1 92 ? -17.527 -5.508 18.078 1.00 64.12 92 ARG A O 1
ATOM 715 N N . LEU A 1 93 ? -16.132 -6.726 16.776 1.00 64.44 93 LEU A N 1
ATOM 716 C CA . LEU A 1 93 ? -16.798 -6.445 15.504 1.00 64.44 93 LEU A CA 1
ATOM 717 C C . LEU A 1 93 ? -18.150 -7.144 15.433 1.00 64.44 93 LEU A C 1
ATOM 719 O O . LEU A 1 93 ? -19.134 -6.523 15.039 1.00 64.44 93 LEU A O 1
ATOM 723 N N . GLU A 1 94 ? -18.224 -8.380 15.916 1.00 62.72 94 GLU A N 1
ATOM 724 C CA . GLU A 1 94 ? -19.461 -9.151 15.972 1.00 62.72 94 GLU A CA 1
ATOM 725 C C . GLU A 1 94 ? -20.477 -8.540 16.952 1.00 62.72 94 GLU A C 1
ATOM 727 O O . GLU A 1 94 ? -21.657 -8.397 16.625 1.00 62.72 94 GLU A O 1
ATOM 732 N N . ARG A 1 95 ? -20.036 -8.052 18.122 1.00 64.94 95 ARG A N 1
ATOM 733 C CA . ARG A 1 95 ? -20.898 -7.248 19.016 1.00 64.94 95 ARG A CA 1
ATOM 734 C C . ARG A 1 95 ? -21.383 -5.955 18.371 1.00 64.94 95 ARG A C 1
ATOM 736 O O . ARG A 1 95 ? -22.518 -5.549 18.610 1.00 64.94 95 ARG A O 1
ATOM 743 N N . LEU A 1 96 ? -20.533 -5.291 17.592 1.00 65.06 96 LEU A N 1
ATOM 744 C CA . LEU A 1 96 ? -20.906 -4.078 16.870 1.00 65.06 96 LEU A CA 1
ATOM 745 C C . LEU A 1 96 ? -21.969 -4.356 15.806 1.00 65.06 96 LEU A C 1
ATOM 747 O O . LEU A 1 96 ? -22.888 -3.556 15.647 1.00 65.06 96 LEU A O 1
ATOM 751 N N . ASN A 1 97 ? -21.847 -5.491 15.119 1.00 62.59 97 ASN A N 1
ATOM 752 C CA . ASN A 1 97 ? -22.796 -5.940 14.110 1.00 62.59 97 ASN A CA 1
ATOM 753 C C . ASN A 1 97 ? -24.146 -6.302 14.753 1.00 62.59 97 ASN A C 1
ATOM 755 O O . ASN A 1 97 ? -25.184 -5.807 14.328 1.00 62.59 97 ASN A O 1
ATOM 759 N N . ASN A 1 98 ? -24.125 -7.028 15.877 1.00 66.38 98 ASN A N 1
ATOM 760 C CA . ASN A 1 98 ? -25.322 -7.339 16.669 1.00 66.38 98 ASN A CA 1
ATOM 761 C C . ASN A 1 98 ? -26.035 -6.086 17.218 1.00 66.38 98 ASN A C 1
ATOM 763 O O . ASN A 1 98 ? -27.256 -6.068 17.330 1.00 66.38 98 ASN A O 1
ATOM 767 N N . LEU A 1 99 ? -25.302 -5.013 17.545 1.00 64.38 99 LEU A N 1
ATOM 768 C CA . LEU A 1 99 ? -25.895 -3.726 17.950 1.00 64.38 99 LEU A CA 1
ATOM 769 C C . LEU A 1 99 ? -26.614 -2.993 16.804 1.00 64.38 99 LEU A C 1
ATOM 771 O O . LEU A 1 99 ? -27.377 -2.059 17.064 1.00 64.38 99 LEU A O 1
ATOM 775 N N . LEU A 1 100 ? -26.323 -3.367 15.559 1.00 59.25 100 LEU A N 1
ATOM 776 C CA . LEU A 1 100 ? -26.876 -2.779 14.342 1.00 59.25 100 LEU A CA 1
ATOM 777 C C . LEU A 1 100 ? -28.037 -3.592 13.755 1.00 59.25 100 LEU A C 1
ATOM 779 O O . LEU A 1 100 ? -28.858 -3.000 13.058 1.00 59.25 100 LEU A O 1
ATOM 783 N N . ASP A 1 101 ? -28.087 -4.895 14.052 1.00 55.28 101 ASP A N 1
ATOM 784 C CA . ASP A 1 101 ? -29.164 -5.828 13.674 1.00 55.28 101 ASP A CA 1
ATOM 785 C C . ASP A 1 101 ? -30.352 -5.853 14.668 1.00 55.28 101 ASP A C 1
ATOM 787 O O . ASP A 1 101 ? -31.422 -6.371 14.350 1.00 55.28 101 ASP A O 1
ATOM 791 N N . LEU A 1 102 ? -30.188 -5.266 15.863 1.00 44.94 102 LEU A N 1
ATOM 792 C CA . LEU A 1 102 ? -31.271 -4.822 16.769 1.00 44.94 102 LEU A CA 1
ATOM 793 C C . LEU A 1 102 ? -31.787 -3.442 16.349 1.00 44.94 102 LEU A C 1
ATOM 795 O O . LEU A 1 102 ? -32.840 -2.970 16.839 1.00 44.94 102 LEU A O 1
#

pLDDT: mean 72.71, std 12.82, range [44.94, 93.25]

Secondary structure (DSSP, 8-state):
--HHHHHHHHHHHHHHHHHHHHHHHHHHHHHHHHHHHHHHHS-HHHHHHHHHHHHHHHHHHHHHHHHHHHHHHHHHHHHHT--TT----HHHHHHHHHHHH-